Protein AF-A0A9P3K1V4-F1 (afdb_monomer_lite)

Foldseek 3Di:
DPPPQPPVVVVVCVVCVVVDDPDDQFDDDPDDPDDDDDDDDPPDDADDDDDDDDDPVVVVVVVVVVVVCVRSVVDDDDDDSHDDD

Sequence (85 aa):
LCKVVPPDLADLIRKYLDIFPDDLLAGLPPSRPEHHRIELEPSAHPTVQRQFRLSQLELEELYQQLDCLLTKGFIRPSTLPYAPR

pLDDT: mean 86.19, std 9.57, range [45.34, 97.25]

Secondary structure (DSSP, 8-state):
------HHHHHHHHHTTTTS-SSPPSSPPPP-SS----PPPTT------PPPPPPHHHHHHHHHHHHHHHHTTS------S----

Structure (mmCIF, N/CA/C/O backbone):
data_AF-A0A9P3K1V4-F1
#
_entry.id   AF-A0A9P3K1V4-F1
#
loop_
_atom_site.group_PDB
_atom_site.id
_atom_site.type_symbol
_atom_site.label_atom_id
_atom_site.label_alt_id
_atom_site.label_comp_id
_atom_site.label_asym_id
_atom_site.label_entity_id
_atom_site.label_seq_id
_atom_site.pdbx_PDB_ins_code
_atom_site.Cartn_x
_atom_site.Cartn_y
_atom_site.Cartn_z
_atom_site.occupancy
_atom_site.B_iso_or_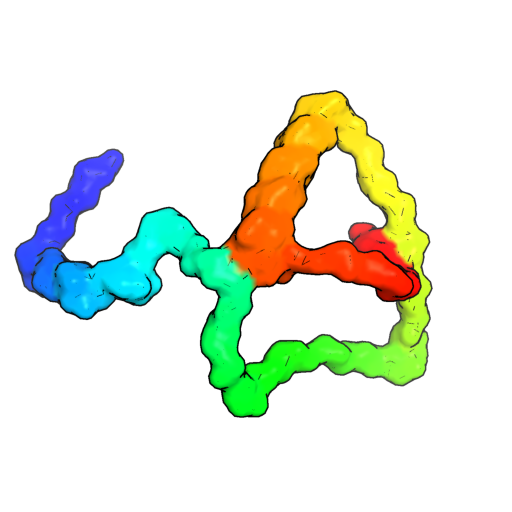equiv
_atom_site.auth_seq_id
_atom_site.auth_comp_id
_atom_site.auth_asym_id
_atom_site.auth_atom_id
_atom_site.pdbx_PDB_model_num
ATOM 1 N N . LEU A 1 1 ? -23.499 12.139 7.134 1.00 45.34 1 LEU A N 1
ATOM 2 C CA . LEU A 1 1 ? -24.312 12.279 5.903 1.00 45.34 1 LEU A CA 1
ATOM 3 C C . LEU A 1 1 ? -24.938 10.926 5.602 1.00 45.34 1 LEU A C 1
ATOM 5 O O . LEU A 1 1 ? -24.233 10.042 5.134 1.00 45.34 1 LEU A O 1
ATOM 9 N N . CYS A 1 2 ? -26.214 10.731 5.941 1.00 46.09 2 CYS A N 1
ATOM 10 C CA . CYS A 1 2 ? -26.945 9.521 5.568 1.00 46.09 2 CYS A CA 1
ATOM 11 C C . CYS A 1 2 ? -27.079 9.512 4.041 1.00 46.09 2 CYS A C 1
ATOM 13 O O . CYS A 1 2 ? -27.904 10.236 3.489 1.00 46.09 2 CYS A O 1
ATOM 15 N N . LYS A 1 3 ? -26.202 8.776 3.349 1.00 60.59 3 LYS A N 1
ATOM 16 C CA . LYS A 1 3 ? -26.271 8.610 1.896 1.00 60.59 3 LYS A CA 1
ATOM 17 C C . LYS A 1 3 ? -27.475 7.722 1.598 1.00 60.59 3 LYS A C 1
ATOM 19 O O . LYS A 1 3 ? -27.375 6.502 1.658 1.00 60.59 3 LYS A O 1
ATOM 24 N N . VAL A 1 4 ? -28.623 8.338 1.340 1.00 72.12 4 VAL A N 1
ATOM 25 C CA . VAL A 1 4 ? -29.777 7.637 0.777 1.00 72.12 4 VAL A CA 1
ATOM 26 C C . VAL A 1 4 ? -29.357 7.178 -0.616 1.00 72.12 4 VAL A C 1
ATOM 28 O O . VAL A 1 4 ? -29.195 7.994 -1.520 1.00 72.12 4 VAL A O 1
ATOM 31 N N . VAL A 1 5 ? -29.080 5.883 -0.754 1.00 73.94 5 VAL A N 1
ATOM 32 C CA . VAL A 1 5 ? -28.753 5.265 -2.038 1.00 73.94 5 VAL A CA 1
ATOM 33 C C . VAL A 1 5 ? -30.058 5.169 -2.835 1.00 73.94 5 VAL A C 1
ATOM 35 O O . VAL A 1 5 ? -31.016 4.583 -2.326 1.00 73.94 5 VAL A O 1
ATOM 38 N N . PRO A 1 6 ? -30.139 5.749 -4.046 1.00 83.19 6 PRO A N 1
ATOM 39 C CA . PRO A 1 6 ? -31.304 5.594 -4.907 1.00 83.19 6 PRO A CA 1
ATOM 40 C C . PRO A 1 6 ? -31.583 4.104 -5.156 1.00 83.19 6 PRO A C 1
ATOM 42 O O . PRO A 1 6 ? -30.624 3.347 -5.323 1.00 83.19 6 PRO A O 1
ATOM 45 N N . PRO A 1 7 ? -32.852 3.667 -5.210 1.00 77.56 7 PRO A N 1
ATOM 46 C CA . PRO A 1 7 ? -33.197 2.251 -5.358 1.00 77.56 7 PRO A CA 1
ATOM 47 C C . PRO A 1 7 ? -32.549 1.613 -6.597 1.00 77.56 7 PRO A C 1
ATOM 49 O O . PRO A 1 7 ? -31.989 0.526 -6.493 1.00 77.56 7 PRO A O 1
ATOM 52 N N . ASP A 1 8 ? -32.481 2.341 -7.712 1.00 79.38 8 ASP A N 1
ATOM 53 C CA . ASP A 1 8 ? -31.850 1.874 -8.957 1.00 79.38 8 ASP A CA 1
ATOM 54 C C . ASP A 1 8 ? -30.326 1.679 -8.827 1.00 79.38 8 ASP A C 1
ATOM 56 O O . ASP A 1 8 ? -29.719 0.860 -9.518 1.00 79.38 8 ASP A O 1
ATOM 60 N N . LEU A 1 9 ? -29.685 2.425 -7.921 1.00 82.75 9 LEU A N 1
ATOM 61 C CA . LEU A 1 9 ? -28.250 2.326 -7.649 1.00 82.75 9 LEU A CA 1
ATOM 62 C C . LEU A 1 9 ? -27.941 1.188 -6.666 1.00 82.75 9 LEU A C 1
ATOM 64 O O . LEU A 1 9 ? -26.836 0.649 -6.676 1.00 82.75 9 LEU A O 1
ATOM 68 N N . ALA A 1 10 ? -28.903 0.809 -5.821 1.00 82.81 10 ALA A N 1
ATOM 69 C CA . ALA A 1 10 ? -28.716 -0.233 -4.818 1.00 82.81 10 ALA A CA 1
ATOM 70 C C . ALA A 1 10 ? -28.462 -1.603 -5.463 1.00 82.81 10 ALA A C 1
ATOM 72 O O . ALA A 1 10 ? -27.564 -2.326 -5.029 1.00 82.81 10 ALA A O 1
ATOM 73 N N . ASP A 1 11 ? -29.189 -1.931 -6.531 1.00 85.56 11 ASP A N 1
ATOM 74 C CA . ASP A 1 11 ? -28.994 -3.183 -7.270 1.00 85.56 11 ASP A CA 1
ATOM 75 C C . ASP A 1 11 ? -27.665 -3.195 -8.035 1.00 85.56 11 ASP A C 1
ATOM 77 O O . ASP A 1 11 ? -26.982 -4.220 -8.086 1.00 85.56 11 ASP A O 1
ATOM 81 N N . LEU A 1 12 ? -27.246 -2.040 -8.561 1.00 86.44 12 LEU A N 1
ATOM 82 C CA . LEU A 1 12 ? -25.952 -1.890 -9.221 1.00 86.44 12 LEU A CA 1
ATOM 83 C C . LEU A 1 12 ? -24.791 -2.076 -8.237 1.00 86.44 12 LEU A C 1
ATOM 85 O O . LEU A 1 12 ? -23.851 -2.809 -8.531 1.00 86.44 12 LEU A O 1
ATOM 89 N N . ILE A 1 13 ? -24.871 -1.453 -7.061 1.00 84.00 13 ILE A N 1
ATOM 90 C CA . ILE A 1 13 ? -23.859 -1.605 -6.011 1.00 84.00 13 ILE A CA 1
ATOM 91 C C . ILE A 1 13 ? -23.804 -3.062 -5.566 1.00 84.00 13 ILE A C 1
ATOM 93 O O . ILE A 1 13 ? -22.721 -3.631 -5.536 1.00 84.00 13 ILE A O 1
ATOM 97 N N . ARG A 1 14 ? -24.956 -3.698 -5.309 1.00 83.88 14 ARG A N 1
ATOM 98 C CA . ARG A 1 14 ? -25.013 -5.119 -4.926 1.00 83.88 14 ARG A CA 1
ATOM 99 C C . ARG A 1 14 ? -24.359 -6.036 -5.954 1.00 83.88 14 ARG A C 1
ATOM 101 O O . ARG A 1 14 ? -23.689 -6.989 -5.572 1.00 83.88 14 ARG A O 1
ATOM 108 N N . LYS A 1 15 ? -24.539 -5.740 -7.241 1.00 88.19 15 LYS A N 1
ATOM 109 C CA . LYS A 1 15 ? -23.953 -6.504 -8.347 1.00 88.19 15 LYS A CA 1
ATOM 110 C C . LYS A 1 15 ? -22.425 -6.397 -8.425 1.00 88.19 15 LYS A C 1
ATOM 112 O O . LYS A 1 15 ? -21.808 -7.329 -8.924 1.00 88.19 15 LYS A O 1
ATOM 117 N N . TYR A 1 16 ? -21.843 -5.292 -7.960 1.00 86.25 16 TYR A N 1
ATOM 118 C CA . TYR A 1 16 ? -20.406 -4.999 -8.053 1.00 86.25 16 TYR A CA 1
ATOM 119 C C . TYR A 1 16 ? -19.745 -4.791 -6.681 1.00 86.25 16 TYR A C 1
ATOM 121 O O . TYR A 1 16 ? -18.711 -4.131 -6.577 1.00 86.25 16 TYR A O 1
ATOM 129 N N . LEU A 1 17 ? -20.346 -5.334 -5.618 1.00 83.19 17 LEU A N 1
ATOM 130 C CA . LEU A 1 17 ? -19.838 -5.250 -4.241 1.00 83.19 17 LEU A CA 1
ATOM 131 C C . LEU A 1 17 ? -18.407 -5.794 -4.115 1.00 83.19 17 LEU A C 1
ATOM 133 O O . LEU A 1 17 ? -17.635 -5.322 -3.290 1.00 83.19 17 LEU A O 1
ATOM 137 N N . ASP A 1 18 ? -18.051 -6.762 -4.952 1.00 81.44 18 ASP A N 1
ATOM 138 C CA . ASP A 1 18 ? -16.726 -7.369 -5.045 1.00 81.44 18 ASP A CA 1
ATOM 139 C C . ASP A 1 18 ? -15.652 -6.422 -5.610 1.00 81.44 18 ASP A C 1
ATOM 141 O O . ASP A 1 18 ? -14.477 -6.560 -5.275 1.00 81.44 18 ASP A O 1
ATOM 145 N N . ILE A 1 19 ? -16.043 -5.441 -6.431 1.00 83.00 19 ILE A N 1
ATOM 146 C CA . ILE A 1 19 ? -15.141 -4.431 -7.015 1.00 83.00 19 ILE A CA 1
ATOM 147 C C . ILE A 1 19 ? -14.913 -3.255 -6.052 1.00 83.00 19 ILE A C 1
ATOM 149 O O . ILE A 1 19 ? -13.891 -2.572 -6.140 1.00 83.00 19 ILE A O 1
ATOM 153 N N . PHE A 1 20 ? -15.839 -3.029 -5.116 1.00 80.12 20 PHE A N 1
ATO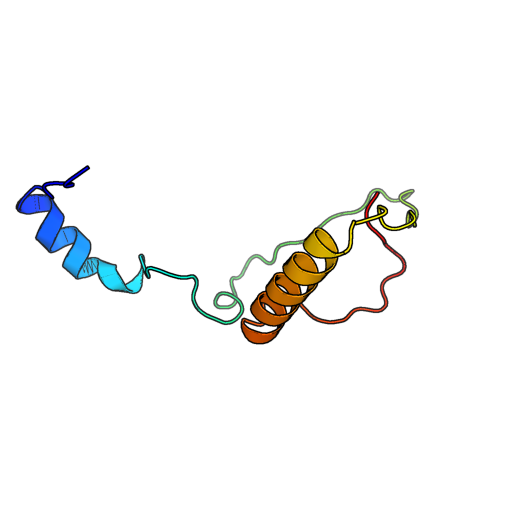M 154 C CA . PHE A 1 20 ? -15.784 -1.944 -4.132 1.00 80.12 20 PHE A CA 1
ATOM 155 C C . PHE A 1 20 ? -15.687 -2.473 -2.691 1.00 80.12 20 PHE A C 1
ATOM 157 O O . PHE A 1 20 ? -16.592 -2.220 -1.893 1.00 80.12 20 PHE A O 1
ATOM 164 N N . PRO A 1 21 ? -14.618 -3.206 -2.331 1.00 80.25 21 PRO A N 1
ATOM 165 C CA . PRO A 1 21 ? -14.406 -3.598 -0.947 1.00 80.25 21 PRO A CA 1
ATOM 166 C C . PRO A 1 21 ? -14.116 -2.364 -0.075 1.00 80.25 21 PRO A C 1
ATOM 168 O O . PRO A 1 21 ? -13.537 -1.381 -0.542 1.00 80.25 21 PRO A O 1
ATOM 171 N N . ASP A 1 22 ? -14.493 -2.428 1.204 1.00 81.75 22 ASP A N 1
ATOM 172 C CA . ASP A 1 22 ? -14.252 -1.343 2.170 1.00 81.75 22 ASP A CA 1
ATOM 173 C C . ASP A 1 22 ? -12.751 -1.101 2.434 1.00 81.75 22 ASP A C 1
ATOM 175 O O . ASP A 1 22 ? -12.354 -0.002 2.823 1.00 81.75 22 ASP A O 1
ATOM 179 N N . ASP A 1 23 ? -11.913 -2.117 2.202 1.00 82.06 23 ASP A N 1
ATOM 180 C CA . ASP A 1 23 ? -10.452 -2.040 2.259 1.00 82.06 23 ASP A CA 1
ATOM 181 C C . ASP A 1 23 ? -9.835 -2.735 1.032 1.00 82.06 23 ASP A C 1
ATOM 183 O O . ASP A 1 23 ? -10.441 -3.609 0.408 1.00 82.06 23 ASP A O 1
ATOM 187 N N . LEU A 1 24 ? -8.614 -2.347 0.673 1.00 82.56 24 LEU A N 1
ATOM 188 C CA . LEU A 1 24 ? -7.887 -2.918 -0.458 1.00 82.56 24 LEU A CA 1
ATOM 189 C C . LEU A 1 24 ? -7.606 -4.409 -0.233 1.00 82.56 24 LEU A C 1
ATOM 191 O O . LEU A 1 24 ? -7.123 -4.808 0.829 1.00 82.56 24 LEU A O 1
ATOM 195 N N . LEU A 1 25 ? -7.844 -5.217 -1.271 1.00 83.19 25 LEU A N 1
ATOM 196 C CA . LEU A 1 25 ? -7.500 -6.638 -1.266 1.00 83.19 25 LEU A CA 1
ATOM 197 C C . LEU A 1 25 ? -5.997 -6.819 -1.016 1.00 83.19 25 LEU A C 1
ATOM 199 O O . LEU A 1 25 ? -5.171 -6.120 -1.604 1.00 83.19 25 LEU A O 1
ATOM 203 N N . ALA A 1 26 ? -5.653 -7.765 -0.142 1.00 82.19 26 ALA A N 1
ATOM 204 C CA . ALA A 1 26 ? -4.264 -8.107 0.127 1.00 82.19 26 ALA A CA 1
ATOM 205 C C . ALA A 1 26 ? -3.609 -8.723 -1.121 1.00 82.19 26 ALA A C 1
ATOM 207 O O . ALA A 1 26 ? -4.208 -9.545 -1.816 1.00 82.19 26 ALA A O 1
ATOM 208 N N . GLY A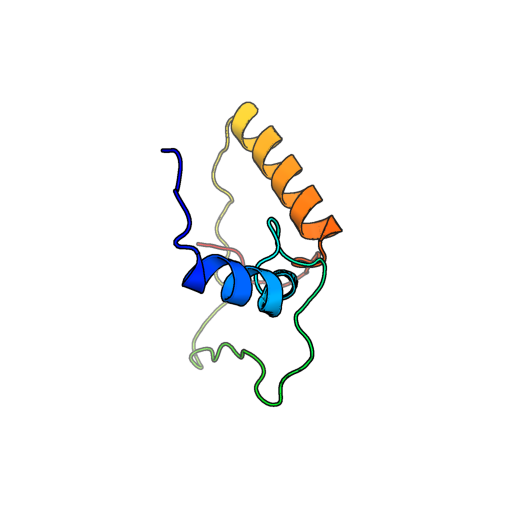 1 27 ? -2.353 -8.361 -1.362 1.00 85.56 27 GLY A N 1
ATOM 209 C CA . GLY A 1 27 ? -1.549 -8.847 -2.474 1.00 85.56 27 GLY A CA 1
ATOM 210 C C . GLY A 1 27 ? -1.566 -7.942 -3.704 1.00 85.56 27 GLY A C 1
ATOM 211 O O . GLY A 1 27 ? -2.314 -6.976 -3.820 1.00 85.56 27 GLY A O 1
ATOM 212 N N . LEU A 1 28 ? -0.677 -8.252 -4.645 1.00 84.38 28 LEU A N 1
ATOM 213 C CA . LEU A 1 28 ? -0.605 -7.525 -5.906 1.00 84.38 28 LEU A CA 1
ATOM 214 C C . LEU A 1 28 ? -1.811 -7.864 -6.793 1.00 84.38 28 LEU A C 1
ATOM 216 O O . LEU A 1 28 ? -2.306 -8.994 -6.753 1.00 84.38 28 LEU A O 1
ATOM 220 N N . PRO A 1 29 ? -2.260 -6.917 -7.634 1.00 84.44 29 PRO A N 1
ATOM 221 C CA . PRO A 1 29 ? -3.290 -7.206 -8.617 1.00 84.44 29 PRO A CA 1
ATOM 222 C C . PRO A 1 29 ? -2.841 -8.343 -9.551 1.00 84.44 29 PRO A C 1
ATOM 224 O O . PRO A 1 29 ? -1.636 -8.556 -9.737 1.00 84.44 29 PRO A O 1
ATOM 227 N N . PRO A 1 30 ? -3.795 -9.061 -10.172 1.00 87.12 30 PRO A N 1
ATOM 228 C CA . PRO A 1 30 ? -3.480 -10.107 -11.135 1.00 87.12 30 PRO A CA 1
ATOM 229 C C . PRO A 1 30 ? -2.553 -9.577 -12.232 1.00 87.12 30 PRO A C 1
ATOM 231 O O . PRO A 1 30 ? -2.648 -8.416 -12.642 1.00 87.12 30 PRO A O 1
ATOM 234 N N . SER A 1 31 ? -1.648 -10.441 -12.700 1.00 87.75 31 SER A N 1
ATOM 235 C CA . SER A 1 31 ? -0.682 -10.070 -13.734 1.00 87.75 31 SER A CA 1
ATOM 236 C C . SER A 1 31 ? -1.407 -9.565 -14.981 1.00 87.75 31 SER A C 1
ATOM 238 O O . SER A 1 31 ? -2.332 -10.210 -15.479 1.00 87.75 31 SER A O 1
ATOM 240 N N . ARG A 1 32 ? -0.986 -8.402 -15.478 1.00 88.50 32 ARG A N 1
ATOM 241 C CA . ARG A 1 32 ? -1.498 -7.783 -16.704 1.00 88.50 32 ARG A CA 1
ATOM 242 C C . ARG A 1 32 ? -0.399 -7.802 -17.772 1.00 88.50 32 ARG A C 1
ATOM 244 O O . ARG A 1 32 ? 0.772 -7.826 -17.402 1.00 88.50 32 ARG A O 1
ATOM 251 N N . PRO A 1 33 ? -0.748 -7.767 -19.074 1.00 90.06 33 PRO A N 1
ATOM 252 C CA . PRO A 1 33 ? 0.240 -7.768 -20.161 1.00 90.06 33 PRO A CA 1
ATOM 253 C C . PRO A 1 33 ? 1.235 -6.608 -20.060 1.00 90.06 33 PRO A C 1
ATOM 255 O O . PRO A 1 33 ? 2.397 -6.733 -20.433 1.00 90.06 33 PRO A O 1
ATOM 258 N N . GLU A 1 34 ? 0.767 -5.482 -19.529 1.00 86.00 34 GLU A N 1
ATOM 259 C CA . GLU A 1 34 ? 1.566 -4.293 -19.294 1.00 86.00 34 GLU A CA 1
ATOM 260 C C . GLU A 1 34 ? 1.962 -4.229 -17.819 1.00 86.00 34 GLU A C 1
ATOM 262 O O . GLU A 1 34 ? 1.122 -4.086 -16.925 1.00 86.00 34 GLU A O 1
ATOM 267 N N . HIS A 1 35 ? 3.265 -4.329 -17.565 1.00 86.62 35 HIS A N 1
ATOM 268 C CA . HIS A 1 35 ? 3.837 -4.062 -16.254 1.00 86.62 35 HIS A CA 1
ATOM 269 C C . HIS A 1 35 ? 4.273 -2.605 -16.161 1.00 86.62 35 HIS A C 1
ATOM 271 O O . HIS A 1 35 ? 4.853 -2.052 -17.095 1.00 86.62 35 HIS A O 1
ATOM 277 N N . HIS A 1 36 ? 4.054 -1.999 -14.995 1.00 85.38 36 HIS A N 1
ATOM 278 C CA . HIS A 1 36 ? 4.595 -0.680 -14.704 1.00 85.38 36 HIS A CA 1
ATOM 279 C C . HIS A 1 36 ? 6.128 -0.741 -14.727 1.00 85.38 36 HIS A C 1
ATOM 281 O O . HIS A 1 36 ? 6.739 -1.463 -13.936 1.00 85.38 36 HIS A O 1
ATOM 287 N N . ARG A 1 37 ? 6.746 0.022 -15.630 1.00 90.56 37 ARG A N 1
ATOM 288 C CA . ARG A 1 37 ? 8.195 0.206 -15.712 1.00 90.56 37 ARG A CA 1
ATOM 289 C C . ARG A 1 37 ? 8.513 1.683 -15.545 1.00 90.56 37 ARG A C 1
ATOM 291 O O . ARG A 1 37 ? 7.863 2.530 -16.144 1.00 90.56 37 ARG A O 1
ATOM 298 N N . ILE A 1 38 ? 9.525 1.968 -14.733 1.00 89.56 38 ILE A N 1
ATOM 299 C CA . ILE A 1 38 ? 10.092 3.307 -14.601 1.00 89.56 38 ILE A CA 1
ATOM 300 C C . ILE A 1 38 ? 11.347 3.331 -15.469 1.00 89.56 38 ILE A C 1
ATOM 302 O O . ILE A 1 38 ? 12.298 2.590 -15.210 1.00 89.56 38 ILE A O 1
ATOM 306 N N . GLU A 1 39 ? 11.320 4.126 -16.532 1.00 92.56 39 GLU A N 1
ATOM 307 C CA . GLU A 1 39 ? 12.493 4.384 -17.364 1.00 92.56 39 GLU A CA 1
ATOM 308 C C . GLU A 1 39 ? 13.336 5.473 -16.702 1.00 92.5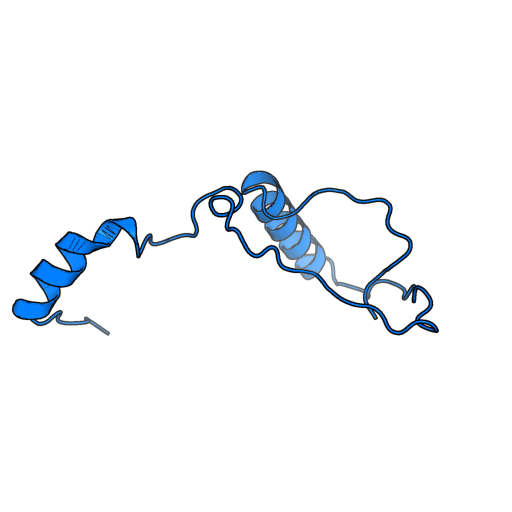6 39 GLU A C 1
ATOM 310 O O . GLU A 1 39 ? 12.811 6.475 -16.218 1.00 92.56 39 GLU A O 1
ATOM 315 N N . LEU A 1 40 ? 14.644 5.236 -16.618 1.00 89.81 40 LEU A N 1
ATOM 316 C CA . LEU A 1 40 ? 15.592 6.192 -16.063 1.00 89.81 40 LEU A CA 1
ATOM 317 C C . LEU A 1 40 ? 16.333 6.869 -17.208 1.00 89.81 40 LEU A C 1
ATOM 319 O O . LEU A 1 40 ? 16.706 6.212 -18.181 1.00 89.81 40 LEU A O 1
ATOM 323 N N . GLU A 1 41 ? 16.598 8.163 -17.050 1.00 92.56 41 GLU A N 1
ATOM 324 C CA . GLU A 1 41 ? 17.503 8.877 -17.944 1.00 92.56 41 GLU A CA 1
ATOM 325 C C . GLU A 1 41 ? 18.891 8.205 -17.937 1.00 92.56 41 GLU A C 1
ATOM 327 O O . GLU A 1 41 ? 19.360 7.802 -16.867 1.00 92.56 41 GLU A O 1
ATOM 332 N N . PRO A 1 42 ? 19.597 8.103 -19.080 1.00 90.06 42 PRO A N 1
ATOM 333 C CA . PRO A 1 42 ? 20.884 7.400 -19.169 1.00 90.06 42 PRO A CA 1
ATOM 334 C C . PRO A 1 42 ? 21.971 7.916 -18.213 1.00 90.06 42 PRO A C 1
ATOM 336 O O . PRO A 1 42 ? 22.894 7.182 -17.868 1.00 90.06 42 PRO A O 1
ATOM 339 N N . SER A 1 43 ? 21.869 9.174 -17.783 1.00 89.44 43 SER A N 1
ATOM 340 C CA . SER A 1 43 ? 22.781 9.827 -16.837 1.00 89.44 43 SER A CA 1
ATOM 341 C C . SER A 1 43 ? 22.223 9.924 -15.411 1.00 89.44 43 SER A C 1
ATOM 343 O O . SER A 1 43 ? 22.770 10.659 -14.588 1.00 89.44 43 SER A O 1
ATOM 345 N N . ALA A 1 44 ? 21.115 9.246 -15.102 1.00 87.25 44 ALA A N 1
ATOM 346 C CA . ALA A 1 44 ? 20.544 9.243 -13.763 1.00 87.25 44 ALA A CA 1
ATOM 347 C C . ALA A 1 44 ? 21.436 8.440 -12.806 1.00 87.25 44 ALA A C 1
ATOM 349 O O . ALA A 1 44 ? 21.729 7.264 -13.025 1.00 87.25 44 ALA A O 1
ATOM 350 N N . HIS A 1 45 ? 21.842 9.078 -11.711 1.00 85.56 45 HIS A N 1
ATOM 351 C CA . HIS A 1 45 ? 22.597 8.436 -10.642 1.00 85.56 45 HIS A CA 1
ATOM 352 C C . HIS A 1 45 ? 21.717 8.240 -9.403 1.00 85.56 45 HIS A C 1
ATOM 354 O O . HIS A 1 45 ? 20.849 9.077 -9.125 1.00 85.56 45 HIS A O 1
ATOM 360 N N . PRO A 1 46 ? 21.934 7.157 -8.634 1.00 84.56 46 PRO A N 1
ATOM 361 C CA . PRO A 1 46 ? 21.209 6.941 -7.394 1.00 84.56 46 PRO A CA 1
ATOM 362 C C . PRO A 1 46 ? 21.465 8.099 -6.433 1.00 84.56 46 PRO A C 1
ATOM 364 O O . PRO A 1 46 ? 22.606 8.443 -6.128 1.00 84.56 46 PRO A O 1
ATOM 367 N N . THR A 1 47 ? 20.380 8.710 -5.967 1.00 83.38 47 THR A N 1
ATOM 368 C CA . THR A 1 47 ? 20.431 9.714 -4.907 1.00 83.38 47 THR A CA 1
ATOM 369 C C . THR A 1 47 ? 20.139 9.022 -3.586 1.00 83.38 47 THR A C 1
ATOM 371 O O . THR A 1 47 ? 19.202 8.229 -3.491 1.00 83.38 47 THR A O 1
ATOM 374 N N . VAL A 1 48 ? 20.951 9.315 -2.572 1.00 82.69 48 VAL A N 1
ATOM 375 C CA . VAL A 1 48 ? 20.727 8.847 -1.205 1.00 82.69 48 VAL A CA 1
ATOM 376 C C . VAL A 1 48 ? 20.612 10.057 -0.300 1.00 82.69 48 VAL A C 1
ATOM 378 O O . VAL A 1 48 ? 21.600 10.753 -0.063 1.00 82.69 48 VAL A O 1
ATOM 381 N N . GLN A 1 49 ? 19.410 10.308 0.210 1.00 83.50 49 GLN A N 1
ATOM 382 C CA . GLN A 1 49 ? 19.190 11.325 1.228 1.00 83.50 49 GLN A CA 1
ATOM 383 C C . GLN A 1 49 ? 18.959 10.684 2.594 1.00 83.50 49 GLN A C 1
ATOM 385 O O . GLN A 1 49 ? 18.495 9.549 2.716 1.00 83.50 49 GLN A O 1
ATOM 390 N N . ARG A 1 50 ? 19.317 11.421 3.650 1.00 84.12 50 ARG A N 1
ATOM 391 C CA . ARG A 1 50 ? 19.007 11.019 5.022 1.00 84.12 50 ARG A CA 1
ATOM 392 C C . ARG A 1 50 ? 17.500 11.082 5.243 1.00 84.12 50 ARG A C 1
ATOM 394 O O . ARG A 1 50 ? 16.850 12.022 4.795 1.00 84.12 50 ARG A O 1
ATOM 401 N N . GLN A 1 51 ? 16.987 10.109 5.988 1.00 85.81 51 GLN A N 1
ATOM 402 C CA . GLN A 1 51 ? 15.605 10.107 6.452 1.00 85.81 51 GLN A CA 1
ATOM 403 C C . GLN A 1 51 ? 15.308 11.376 7.260 1.00 85.81 51 GLN A C 1
ATOM 405 O O . GLN A 1 51 ? 16.170 11.880 7.994 1.00 85.81 51 GLN A O 1
ATOM 410 N N . PHE A 1 52 ? 14.085 11.886 7.123 1.00 89.00 52 PHE A N 1
ATOM 411 C CA . PHE A 1 52 ? 13.610 12.989 7.947 1.00 89.00 52 PHE A CA 1
ATOM 412 C C . PHE A 1 52 ? 13.601 12.589 9.423 1.00 89.00 52 PHE A C 1
ATOM 414 O O . PHE A 1 52 ? 13.390 11.429 9.776 1.00 89.00 52 PHE A O 1
ATOM 421 N N . ARG A 1 53 ? 13.853 13.567 10.295 1.00 92.69 53 ARG A N 1
ATOM 422 C CA . ARG A 1 53 ? 13.738 13.358 11.737 1.00 92.69 53 ARG A CA 1
ATOM 423 C C . ARG A 1 53 ? 12.263 13.371 12.102 1.00 92.69 53 ARG A C 1
ATOM 425 O O . ARG A 1 53 ? 11.616 14.399 11.938 1.00 92.69 53 ARG A O 1
ATOM 432 N N . LEU A 1 54 ? 11.785 12.241 12.597 1.00 95.25 54 LEU A N 1
ATOM 433 C CA . LEU A 1 54 ? 10.432 12.070 13.102 1.00 95.25 54 LEU A CA 1
ATOM 434 C C . LEU A 1 54 ? 10.452 12.101 14.633 1.00 95.25 54 LEU A C 1
ATOM 436 O O . LEU A 1 54 ? 11.418 11.664 15.266 1.00 95.25 54 LEU A O 1
ATOM 440 N N . SER A 1 55 ? 9.396 12.645 15.222 1.00 96.75 55 SER A N 1
ATOM 441 C CA . SER A 1 55 ? 9.115 12.546 16.651 1.00 96.75 55 SER A CA 1
ATOM 442 C C . SER A 1 55 ? 8.740 11.111 17.043 1.00 96.75 55 SER A C 1
ATOM 444 O O . SER A 1 55 ? 8.483 10.260 16.193 1.00 96.75 55 SER A O 1
ATOM 446 N N . GLN A 1 56 ? 8.687 10.834 18.348 1.00 96.62 56 GLN A N 1
ATOM 447 C CA . GLN A 1 56 ? 8.322 9.512 18.870 1.00 96.62 56 GLN A CA 1
ATOM 448 C C . GLN A 1 56 ? 6.952 9.038 18.345 1.00 96.62 56 GLN A C 1
ATOM 450 O O . GLN A 1 56 ? 6.829 7.907 17.888 1.00 96.62 56 GLN A O 1
ATOM 455 N N . LEU A 1 57 ? 5.952 9.926 18.354 1.00 96.81 57 LEU A N 1
ATOM 456 C CA . LEU A 1 57 ? 4.588 9.612 17.921 1.00 96.81 57 LEU A CA 1
ATOM 457 C C . LEU A 1 57 ? 4.523 9.298 16.418 1.00 96.81 57 LEU A C 1
ATOM 459 O O . LEU A 1 57 ? 3.853 8.362 15.998 1.00 96.81 57 LEU A O 1
ATOM 463 N N . GLU A 1 58 ? 5.248 10.068 15.606 1.00 96.81 58 GLU A N 1
ATOM 464 C CA . GLU A 1 58 ? 5.307 9.851 14.157 1.00 96.81 58 GLU A CA 1
ATOM 465 C C . GLU A 1 58 ? 6.035 8.550 13.806 1.00 96.81 58 GLU A C 1
ATOM 467 O O . GLU A 1 58 ? 5.662 7.881 12.845 1.00 96.81 58 GLU A O 1
ATOM 472 N N . LEU A 1 59 ? 7.056 8.172 14.582 1.00 96.56 59 LEU A N 1
ATOM 473 C CA . LEU A 1 59 ? 7.736 6.888 14.417 1.00 96.56 59 LEU A CA 1
ATOM 474 C C . LEU A 1 59 ? 6.804 5.714 14.721 1.00 96.56 59 LEU A C 1
ATOM 476 O O . LEU A 1 59 ? 6.794 4.749 13.964 1.00 96.56 59 LEU A O 1
ATOM 480 N N . GLU A 1 60 ? 6.024 5.789 15.798 1.00 97.06 60 GLU A N 1
ATOM 481 C CA . GLU A 1 60 ? 5.060 4.742 16.158 1.00 97.06 60 GLU A CA 1
ATOM 482 C C . GLU A 1 60 ? 4.021 4.527 15.051 1.00 97.06 60 GLU A C 1
ATOM 484 O O . GLU A 1 60 ? 3.802 3.389 14.632 1.00 97.06 60 GLU A O 1
ATOM 489 N N . GLU A 1 61 ? 3.456 5.609 14.513 1.00 97.19 61 GLU A N 1
ATOM 490 C CA . GLU A 1 61 ? 2.517 5.545 13.388 1.00 97.19 61 GLU A CA 1
ATOM 491 C C . GLU A 1 61 ? 3.183 4.992 12.117 1.00 97.19 61 GLU A C 1
ATOM 493 O O . GLU A 1 61 ? 2.621 4.133 11.436 1.00 97.19 61 GLU A O 1
ATOM 498 N N . LEU A 1 62 ? 4.414 5.423 11.814 1.00 95.81 62 LEU A N 1
ATOM 499 C CA . LEU A 1 62 ? 5.163 4.921 10.663 1.00 95.81 62 LEU A CA 1
ATOM 500 C C . LEU A 1 62 ? 5.351 3.401 10.737 1.00 95.81 62 LEU A C 1
ATOM 502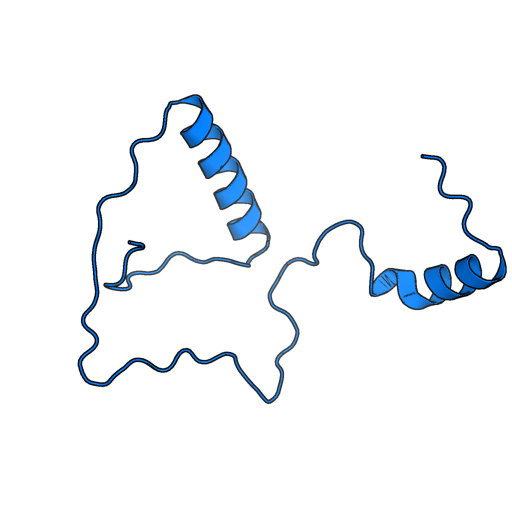 O O . LEU A 1 62 ? 5.144 2.712 9.737 1.00 95.81 62 LEU A O 1
ATOM 506 N N . TYR A 1 63 ? 5.731 2.866 11.899 1.00 96.06 63 TYR A N 1
ATOM 507 C CA . TYR A 1 63 ? 5.907 1.423 12.065 1.00 96.06 63 TYR A CA 1
ATOM 508 C C . TYR A 1 63 ? 4.590 0.663 11.899 1.00 96.06 63 TYR A C 1
ATOM 510 O O . TYR A 1 63 ? 4.565 -0.340 11.189 1.00 96.06 63 TYR A O 1
ATOM 518 N N . GLN A 1 64 ? 3.486 1.175 12.451 1.00 97.25 64 GLN A N 1
ATOM 519 C CA . GLN A 1 64 ? 2.164 0.565 12.268 1.00 97.25 64 GLN A CA 1
ATOM 520 C C . GLN A 1 64 ? 1.755 0.508 10.789 1.00 97.25 64 GLN A C 1
ATOM 522 O O . GLN A 1 64 ? 1.259 -0.517 10.310 1.00 97.25 64 GLN A O 1
ATOM 527 N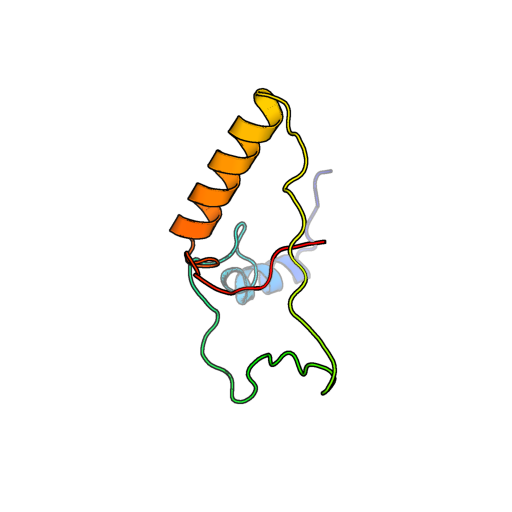 N . GLN A 1 65 ? 2.006 1.580 10.035 1.00 95.69 65 GLN A N 1
ATOM 528 C CA . GLN A 1 65 ? 1.726 1.618 8.600 1.00 95.69 65 GLN A CA 1
ATOM 529 C C . GLN A 1 65 ? 2.623 0.659 7.815 1.00 95.69 65 GLN A C 1
ATOM 531 O O . GLN A 1 65 ? 2.134 -0.053 6.935 1.00 95.69 65 GLN A O 1
ATOM 536 N N . LEU A 1 66 ? 3.919 0.601 8.136 1.00 96.06 66 LEU A N 1
ATOM 537 C CA . LEU A 1 66 ? 4.854 -0.327 7.501 1.00 96.06 66 LEU A CA 1
ATOM 538 C C . LEU A 1 66 ? 4.439 -1.783 7.726 1.00 96.06 66 LEU A C 1
ATOM 540 O O . LEU A 1 66 ? 4.378 -2.541 6.758 1.00 96.06 66 LEU A O 1
ATOM 544 N N . ASP A 1 67 ? 4.092 -2.157 8.956 1.00 96.25 67 ASP A N 1
ATOM 545 C CA . ASP A 1 67 ? 3.647 -3.513 9.291 1.00 96.25 67 ASP A CA 1
ATOM 546 C C . ASP A 1 67 ? 2.350 -3.878 8.560 1.00 96.25 67 ASP A C 1
ATOM 548 O O . ASP A 1 67 ? 2.223 -4.979 8.012 1.00 96.25 67 ASP A O 1
ATOM 552 N N . CYS A 1 68 ? 1.407 -2.936 8.469 1.00 94.38 68 CYS A N 1
ATOM 553 C CA . CYS A 1 68 ? 0.178 -3.109 7.700 1.00 94.38 68 CYS A CA 1
ATOM 554 C C . CYS A 1 68 ? 0.472 -3.348 6.209 1.00 94.38 68 CYS A C 1
ATOM 556 O O . CYS A 1 68 ? -0.039 -4.300 5.616 1.00 94.38 68 CYS A O 1
ATOM 558 N N . LEU A 1 69 ? 1.343 -2.538 5.598 1.00 94.06 69 LEU A N 1
ATOM 559 C CA . LEU A 1 69 ? 1.697 -2.654 4.179 1.00 94.06 69 LEU A CA 1
ATOM 560 C C . LEU A 1 69 ? 2.507 -3.919 3.864 1.00 94.06 69 LEU A C 1
ATOM 562 O O . LEU A 1 69 ? 2.320 -4.514 2.797 1.00 94.06 69 LEU A O 1
ATOM 566 N N . LEU A 1 70 ? 3.384 -4.342 4.778 1.00 94.00 70 LEU A N 1
ATOM 567 C CA . LEU A 1 70 ? 4.127 -5.601 4.682 1.00 94.00 70 LEU A CA 1
ATOM 568 C C . LEU A 1 70 ? 3.179 -6.798 4.766 1.00 94.00 70 LEU A C 1
ATOM 570 O O . LEU A 1 70 ? 3.255 -7.696 3.930 1.00 94.00 70 LEU A O 1
ATOM 574 N N . THR A 1 71 ? 2.243 -6.778 5.718 1.00 92.75 71 THR A N 1
ATOM 575 C CA . THR A 1 71 ? 1.236 -7.838 5.890 1.00 92.75 71 THR A CA 1
ATOM 576 C C . THR A 1 71 ? 0.306 -7.928 4.681 1.00 92.75 71 THR A C 1
ATOM 578 O O . THR A 1 71 ? -0.018 -9.026 4.230 1.00 92.75 71 THR A O 1
ATOM 581 N N . LYS A 1 72 ? -0.072 -6.784 4.094 1.00 91.06 72 LYS A N 1
ATOM 582 C CA . LYS A 1 72 ? -0.838 -6.726 2.838 1.00 91.06 72 LYS A CA 1
ATOM 583 C C . LYS A 1 72 ? -0.021 -7.153 1.612 1.00 91.06 72 LYS A C 1
ATOM 585 O O . LYS A 1 72 ? -0.604 -7.367 0.555 1.00 91.06 72 LYS A O 1
ATOM 590 N N . GLY A 1 73 ? 1.303 -7.285 1.714 1.00 91.44 73 GLY A N 1
ATOM 591 C CA . GLY A 1 73 ? 2.173 -7.698 0.609 1.00 91.44 73 GLY A CA 1
ATOM 592 C C . GLY A 1 73 ? 2.377 -6.629 -0.470 1.00 91.44 73 GLY A C 1
ATOM 593 O O . GLY A 1 73 ? 2.771 -6.957 -1.588 1.00 91.44 73 GLY A O 1
ATOM 594 N N . PHE A 1 74 ? 2.103 -5.359 -0.159 1.00 90.31 74 PHE A N 1
ATOM 595 C CA . PHE A 1 74 ? 2.286 -4.246 -1.101 1.00 90.31 74 PHE A CA 1
ATOM 596 C C . PHE A 1 74 ? 3.741 -3.787 -1.186 1.00 90.31 74 PHE A C 1
ATOM 598 O O . PHE A 1 74 ? 4.182 -3.313 -2.233 1.00 90.31 74 PHE A O 1
ATOM 605 N N . ILE A 1 75 ? 4.493 -3.942 -0.096 1.00 92.88 75 ILE A N 1
ATOM 606 C CA . ILE A 1 75 ? 5.915 -3.602 -0.026 1.00 92.88 75 ILE A CA 1
ATOM 607 C C . ILE A 1 75 ? 6.739 -4.815 0.403 1.00 92.88 75 ILE A C 1
ATOM 609 O O . ILE A 1 75 ? 6.229 -5.769 0.986 1.00 92.88 75 ILE A O 1
ATOM 613 N N . ARG A 1 76 ? 8.040 -4.767 0.115 1.00 93.75 76 ARG A N 1
ATOM 614 C CA . ARG A 1 76 ? 9.018 -5.762 0.562 1.00 93.75 76 ARG A CA 1
ATOM 615 C C . ARG A 1 76 ? 10.348 -5.087 0.894 1.00 93.75 76 ARG A C 1
ATOM 617 O O . ARG A 1 76 ? 10.673 -4.079 0.260 1.00 93.75 76 ARG A O 1
ATOM 624 N N . PRO A 1 77 ? 11.146 -5.649 1.815 1.00 92.81 77 PRO A N 1
ATOM 625 C CA . PRO A 1 77 ? 12.516 -5.202 2.022 1.00 92.81 77 PRO A CA 1
ATOM 626 C C . PRO A 1 77 ? 13.308 -5.250 0.709 1.00 92.81 77 PRO A C 1
ATOM 628 O O . PRO A 1 77 ? 13.176 -6.191 -0.078 1.00 92.81 77 PRO A O 1
ATOM 631 N N . SER A 1 78 ? 14.128 -4.230 0.463 1.00 91.44 78 SER A N 1
ATOM 632 C CA . SER A 1 78 ? 14.977 -4.145 -0.726 1.00 91.44 78 SER A CA 1
ATOM 633 C C . SER A 1 78 ? 16.344 -3.561 -0.378 1.00 91.44 78 SER A C 1
ATOM 635 O O . SER A 1 78 ? 16.482 -2.828 0.597 1.00 91.44 78 SER A O 1
ATOM 637 N N . THR A 1 79 ? 17.355 -3.897 -1.178 1.00 88.69 79 THR A N 1
ATOM 638 C CA . THR A 1 79 ? 18.751 -3.452 -1.017 1.00 88.69 79 THR A CA 1
ATOM 639 C C . THR A 1 79 ? 19.174 -2.489 -2.130 1.00 88.69 79 THR A C 1
ATOM 641 O O . THR A 1 79 ? 20.341 -2.436 -2.517 1.00 88.69 79 THR A O 1
ATOM 644 N N . LEU A 1 80 ? 18.215 -1.751 -2.695 1.00 86.25 80 LEU A N 1
ATOM 645 C CA . LEU A 1 80 ? 18.476 -0.841 -3.805 1.00 86.25 80 LEU A CA 1
ATOM 646 C C . LEU A 1 80 ? 19.328 0.358 -3.349 1.00 86.25 80 LEU A C 1
ATOM 648 O O . LEU A 1 80 ? 19.127 0.866 -2.249 1.00 86.25 80 LEU A O 1
ATOM 652 N N . PRO A 1 81 ? 20.232 0.866 -4.206 1.00 85.69 81 PRO A N 1
ATOM 653 C CA . PRO A 1 81 ? 21.058 2.033 -3.891 1.00 85.69 81 PRO A CA 1
ATOM 654 C C . PRO A 1 81 ? 20.281 3.362 -3.942 1.00 85.69 81 PRO A C 1
ATOM 656 O O . PRO A 1 81 ? 20.868 4.416 -3.731 1.00 85.69 81 PRO A O 1
ATOM 659 N N . TYR A 1 82 ? 18.982 3.328 -4.252 1.00 85.00 82 TYR A N 1
ATOM 660 C CA . TYR A 1 82 ? 18.114 4.499 -4.329 1.00 85.00 82 TYR A CA 1
ATOM 661 C C . TYR A 1 82 ? 17.406 4.709 -2.992 1.00 85.00 82 TYR A C 1
ATOM 663 O O . TYR A 1 82 ? 16.733 3.803 -2.502 1.00 85.00 82 TYR A O 1
ATOM 671 N N . ALA A 1 83 ? 17.507 5.913 -2.439 1.00 82.06 83 ALA A N 1
ATOM 672 C CA . ALA A 1 83 ? 16.698 6.345 -1.307 1.00 82.06 83 ALA A CA 1
ATOM 673 C C . ALA A 1 83 ? 15.887 7.592 -1.694 1.00 82.06 83 ALA A C 1
ATOM 675 O O . ALA A 1 83 ? 16.277 8.316 -2.616 1.00 82.06 83 ALA A O 1
ATOM 676 N N . PRO A 1 84 ? 14.739 7.832 -1.036 1.00 74.19 84 PRO A N 1
ATOM 677 C CA . PRO A 1 84 ? 13.934 9.015 -1.306 1.00 74.19 84 PRO A CA 1
ATOM 678 C C . PRO A 1 84 ? 14.756 10.290 -1.089 1.00 74.19 84 PRO A C 1
ATOM 680 O O . PRO A 1 84 ? 15.644 10.331 -0.235 1.00 74.19 84 PRO A O 1
ATOM 683 N N . ARG A 1 85 ? 14.457 11.301 -1.904 1.00 58.56 85 ARG A N 1
ATOM 684 C CA . ARG A 1 85 ? 14.902 12.683 -1.711 1.00 58.56 85 ARG A CA 1
ATOM 685 C C . ARG A 1 85 ? 14.030 13.378 -0.667 1.00 58.56 85 ARG A C 1
ATOM 687 O O . ARG A 1 85 ? 12.910 12.891 -0.416 1.00 58.56 85 ARG A O 1
#

Radius of gyration: 20.14 Å; chains: 1; bounding box: 56×24×39 Å